Protein AF-X0VWU9-F1 (afdb_monomer_lite)

Organism: NCBI:txid412755

Secondary structure (DSSP, 8-state):
-----SS-------S-----SSEEEEE-TTSS-EEEEEHHHHHHHHHHHHHHHHHHHHH-S--

Foldseek 3Di:
DPPDPVDDDDDDDDPDDDDAPDDDWDADPVRPDIDDPTPVVVVVVVCVVCVVVVCCVVPNPPD

Radius of gyration: 18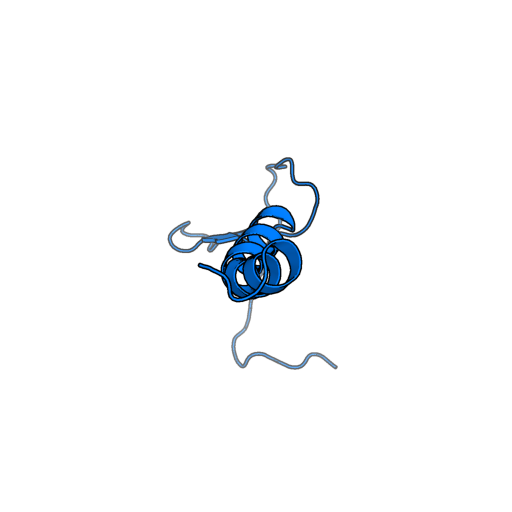.22 Å; chains: 1; bounding box: 50×21×40 Å

InterPro domains:
  IPR002842 V-type ATPase subunit E [PF01991] (2-59)
  IPR038495 V-type ATPase subunit E, C-terminal domain superfamily [G3DSA:3.30.2320.30] (1-60)

pLDDT: mean 82.93, std 12.86, range [37.44, 93.5]

Sequence (63 aa):
AKNRTGRDVYLTLTDKTMQFLGGVVVRDLEKHVEVDNTLETKLSRLKENVRVDVAKILFGDRI

Structure (mmCIF, N/CA/C/O backbone):
data_AF-X0VWU9-F1
#
_entry.id   AF-X0VWU9-F1
#
loop_
_atom_site.group_PDB
_atom_site.id
_atom_site.type_symbol
_atom_site.label_atom_id
_atom_site.label_alt_id
_atom_site.label_comp_id
_atom_site.label_asym_id
_atom_site.label_entity_id
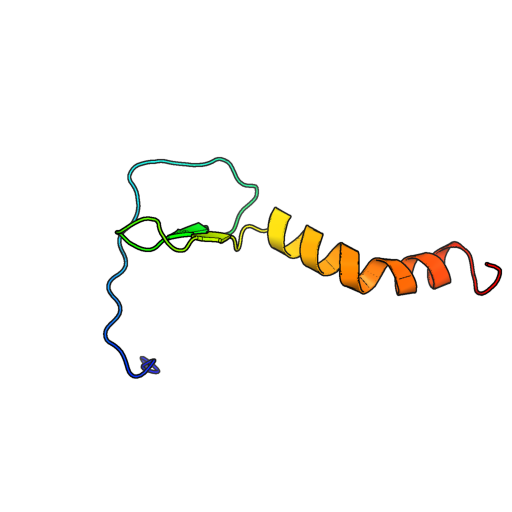_atom_site.label_seq_id
_atom_site.pdbx_PDB_ins_code
_atom_site.Cartn_x
_atom_site.Cartn_y
_atom_site.Cartn_z
_atom_site.occupancy
_atom_site.B_iso_or_equiv
_atom_site.auth_seq_id
_atom_site.auth_comp_id
_atom_site.auth_asym_id
_atom_site.auth_atom_id
_atom_site.pdbx_PDB_model_num
ATOM 1 N N . ALA A 1 1 ? -24.646 3.331 -7.871 1.00 37.44 1 ALA A N 1
ATOM 2 C CA . ALA A 1 1 ? -25.087 1.947 -7.607 1.00 37.44 1 ALA A CA 1
ATOM 3 C C . ALA A 1 1 ? -24.067 1.272 -6.690 1.00 37.44 1 ALA A C 1
ATOM 5 O O . ALA A 1 1 ? -22.904 1.190 -7.063 1.00 37.44 1 ALA A O 1
ATOM 6 N N . LYS A 1 2 ? -24.459 0.884 -5.465 1.00 44.41 2 LYS A N 1
ATOM 7 C CA . LYS A 1 2 ? -23.608 0.113 -4.539 1.00 44.41 2 LYS A CA 1
ATOM 8 C C . LYS A 1 2 ? -23.464 -1.306 -5.099 1.00 44.41 2 LYS A C 1
ATOM 10 O O . LYS A 1 2 ? -24.326 -2.146 -4.858 1.00 44.41 2 LYS A O 1
ATOM 15 N N . ASN A 1 3 ? -22.407 -1.560 -5.865 1.00 49.56 3 ASN A N 1
ATOM 16 C CA . ASN A 1 3 ? -22.045 -2.917 -6.263 1.00 49.56 3 ASN A CA 1
ATOM 17 C C . ASN A 1 3 ? -21.483 -3.632 -5.031 1.00 49.56 3 ASN A C 1
ATOM 19 O O . ASN A 1 3 ? -20.343 -3.420 -4.626 1.00 49.56 3 ASN A O 1
ATOM 23 N N . ARG A 1 4 ? -22.371 -4.394 -4.388 1.00 50.59 4 ARG A N 1
ATOM 24 C CA . ARG A 1 4 ? -22.144 -5.186 -3.182 1.00 50.59 4 ARG A CA 1
ATOM 25 C C . ARG A 1 4 ? -21.078 -6.236 -3.483 1.00 50.59 4 ARG A C 1
ATOM 27 O O . ARG A 1 4 ? -21.342 -7.191 -4.207 1.00 50.59 4 ARG A O 1
ATOM 34 N N . THR A 1 5 ? -19.914 -6.139 -2.851 1.00 55.72 5 THR A N 1
ATOM 35 C CA . THR A 1 5 ? -19.285 -7.369 -2.362 1.00 55.72 5 THR A CA 1
ATOM 36 C C . THR A 1 5 ? -20.351 -8.054 -1.508 1.00 55.72 5 THR A C 1
ATOM 38 O O . THR A 1 5 ? -20.978 -7.374 -0.701 1.00 55.72 5 THR A O 1
ATOM 41 N N . GLY A 1 6 ? -20.648 -9.338 -1.714 1.00 64.94 6 GLY A N 1
ATOM 42 C CA . GLY A 1 6 ? -21.784 -10.039 -1.082 1.00 64.94 6 GLY A CA 1
ATOM 43 C C . GLY A 1 6 ? -21.724 -10.179 0.450 1.00 64.94 6 GLY A C 1
ATOM 44 O O . GLY A 1 6 ? -22.355 -11.071 1.001 1.00 64.94 6 GLY A O 1
ATOM 45 N N . ARG A 1 7 ? -20.939 -9.339 1.130 1.00 74.81 7 ARG A N 1
ATOM 46 C CA . ARG A 1 7 ? -20.732 -9.271 2.572 1.00 74.81 7 ARG A CA 1
ATOM 47 C C . ARG A 1 7 ? -20.946 -7.834 3.029 1.00 74.81 7 ARG A C 1
ATOM 49 O O . ARG A 1 7 ? -20.481 -6.906 2.364 1.00 74.81 7 ARG A O 1
ATOM 56 N N . ASP A 1 8 ? -21.616 -7.673 4.161 1.00 81.00 8 ASP A N 1
ATOM 57 C CA . ASP A 1 8 ? -21.721 -6.383 4.830 1.00 81.00 8 ASP A CA 1
ATOM 58 C C . ASP A 1 8 ? -20.352 -6.010 5.408 1.00 81.00 8 ASP A C 1
ATOM 60 O O . ASP A 1 8 ? -19.759 -6.763 6.180 1.00 81.00 8 ASP A O 1
ATOM 64 N N . VAL A 1 9 ? -19.818 -4.868 4.973 1.00 81.44 9 VAL A N 1
ATOM 65 C CA . VAL A 1 9 ? -18.506 -4.364 5.390 1.00 81.44 9 VAL A CA 1
ATOM 66 C C . VAL A 1 9 ? -18.715 -3.100 6.210 1.00 81.44 9 VAL A C 1
ATOM 68 O O . VAL A 1 9 ? -19.325 -2.140 5.736 1.00 81.44 9 VAL A O 1
ATOM 71 N N . TYR A 1 10 ? -18.169 -3.095 7.423 1.00 84.62 10 TYR A N 1
ATOM 72 C CA . TYR A 1 10 ? -18.132 -1.934 8.303 1.00 84.62 10 TYR A CA 1
ATOM 73 C C . TYR A 1 10 ? -16.712 -1.370 8.312 1.00 84.62 10 TYR A C 1
ATOM 75 O O . TYR A 1 10 ? -15.754 -2.106 8.536 1.00 84.62 10 TYR A O 1
ATOM 83 N N . LEU A 1 11 ? -16.577 -0.073 8.039 1.00 88.06 11 LEU A N 1
ATOM 84 C CA . LEU A 1 11 ? -15.295 0.629 8.005 1.00 88.06 11 LEU A CA 1
ATOM 85 C C . LEU A 1 11 ? -15.308 1.744 9.045 1.00 88.06 11 LEU A C 1
ATOM 87 O O . LEU A 1 11 ? -16.265 2.515 9.115 1.00 88.06 11 LEU A O 1
ATOM 91 N N . THR A 1 12 ? -14.232 1.848 9.816 1.00 89.81 12 THR A N 1
ATOM 92 C CA . THR A 1 12 ? -14.005 2.936 10.767 1.00 89.81 12 THR A CA 1
ATOM 93 C C . THR A 1 12 ? -12.649 3.572 10.495 1.00 89.81 12 THR A C 1
ATOM 95 O O . THR A 1 12 ? -11.695 2.903 10.092 1.00 89.81 12 THR A O 1
ATOM 98 N N . LEU A 1 13 ? -12.569 4.889 10.679 1.00 89.75 13 LEU A N 1
ATOM 99 C CA . LEU A 1 13 ? -11.290 5.587 10.665 1.00 89.75 13 LEU A CA 1
ATOM 100 C C . LEU A 1 13 ? -10.619 5.402 12.022 1.00 89.75 13 LEU A C 1
ATOM 102 O O . LEU A 1 13 ? -11.280 5.380 13.057 1.00 89.75 13 LEU A O 1
ATOM 106 N N . THR A 1 14 ? -9.301 5.258 12.007 1.00 88.25 14 THR A N 1
ATOM 107 C CA . THR A 1 14 ? -8.508 5.256 13.232 1.00 88.25 14 THR A CA 1
ATOM 108 C C . THR A 1 14 ? -8.194 6.689 13.648 1.00 88.25 14 THR A C 1
ATOM 110 O O . THR A 1 14 ? -7.938 7.539 12.798 1.00 88.25 14 THR A O 1
ATOM 113 N N . ASP A 1 15 ? -8.141 6.940 14.954 1.00 87.44 1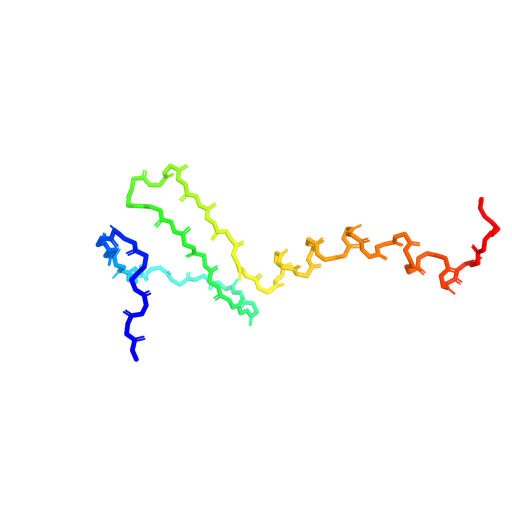5 ASP A N 1
ATOM 114 C CA . ASP A 1 15 ? -7.741 8.244 15.502 1.00 87.44 15 ASP A CA 1
ATOM 115 C C . ASP A 1 15 ? -6.242 8.534 15.313 1.00 87.44 15 ASP A C 1
ATOM 117 O O . ASP A 1 15 ? -5.772 9.647 15.544 1.00 87.44 15 ASP A O 1
ATOM 121 N N . LYS A 1 16 ? -5.460 7.524 14.907 1.00 87.56 16 LYS A N 1
ATOM 122 C CA . LYS A 1 16 ? -4.024 7.659 14.669 1.00 87.56 16 LYS A CA 1
ATOM 123 C C . LYS A 1 16 ? -3.760 8.084 13.234 1.00 87.56 16 LYS A C 1
ATOM 125 O O . LYS A 1 16 ? -4.029 7.339 12.295 1.00 87.56 16 LYS A O 1
ATOM 130 N N . THR A 1 17 ? -3.139 9.242 13.068 1.00 86.19 17 THR A N 1
ATOM 131 C CA . THR A 1 17 ? -2.587 9.641 11.777 1.00 86.19 17 THR A CA 1
ATOM 132 C C . THR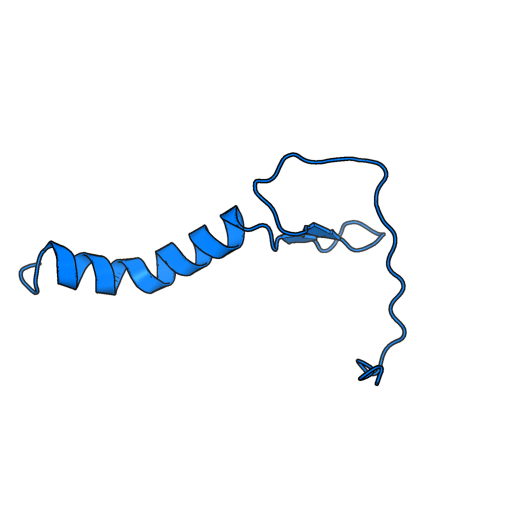 A 1 17 ? -1.234 8.972 11.559 1.00 86.19 17 THR A C 1
ATOM 134 O O . THR A 1 17 ? -0.473 8.704 12.489 1.00 86.19 17 THR A O 1
ATOM 137 N N . MET A 1 18 ? -0.943 8.670 10.303 1.00 86.75 18 MET A N 1
ATOM 138 C CA . MET A 1 18 ? 0.345 8.153 9.865 1.00 86.75 18 MET A CA 1
ATOM 139 C C . MET A 1 18 ? 0.794 9.010 8.687 1.00 86.75 18 MET A C 1
ATOM 141 O O . MET A 1 18 ? -0.033 9.430 7.875 1.00 86.75 18 MET A O 1
ATOM 145 N N . GLN A 1 19 ? 2.086 9.320 8.628 1.00 85.75 19 GLN A N 1
ATOM 146 C CA . GLN A 1 19 ? 2.631 10.106 7.531 1.00 85.75 19 GLN A CA 1
ATOM 147 C C . GLN A 1 19 ? 2.936 9.192 6.353 1.00 85.75 19 GLN A C 1
ATOM 149 O O . GLN A 1 19 ? 3.809 8.332 6.431 1.00 85.75 19 GLN A O 1
ATOM 154 N N . PHE A 1 20 ? 2.206 9.420 5.272 1.00 86.19 20 PHE A N 1
ATOM 155 C CA . PHE A 1 20 ? 2.422 8.811 3.971 1.00 86.19 20 PHE A CA 1
ATOM 156 C C . PHE A 1 20 ? 2.328 9.916 2.921 1.00 86.19 20 PHE A C 1
ATOM 158 O O . PHE A 1 20 ? 1.629 10.911 3.127 1.00 86.19 20 PHE A O 1
ATOM 165 N N . LEU A 1 21 ? 2.972 9.726 1.774 1.00 86.06 21 LEU A N 1
ATOM 166 C CA . LEU A 1 21 ? 2.788 10.567 0.595 1.00 86.06 21 LEU A CA 1
ATOM 167 C C . LEU A 1 21 ? 1.329 10.522 0.118 1.00 86.06 21 LEU A C 1
ATOM 169 O O . LEU A 1 21 ? 0.795 11.506 -0.389 1.00 86.06 21 LEU A O 1
ATOM 173 N N . GLY A 1 22 ? 0.677 9.373 0.300 1.00 88.00 22 GLY A N 1
ATOM 174 C CA . GLY A 1 22 ? -0.750 9.198 0.083 1.00 88.00 22 GLY A CA 1
ATOM 175 C C . GLY A 1 22 ? -1.169 7.732 0.095 1.00 88.00 22 GLY A C 1
ATOM 176 O O . GLY A 1 22 ? -0.358 6.825 0.277 1.00 88.00 22 GLY A O 1
ATOM 177 N N . GLY A 1 23 ? -2.456 7.497 -0.149 1.00 90.62 23 GLY A N 1
ATOM 178 C CA . GLY A 1 23 ? -3.054 6.165 -0.099 1.00 90.62 23 GLY A CA 1
ATOM 179 C C . GLY A 1 23 ? -3.616 5.832 1.280 1.00 90.62 23 GLY A C 1
ATOM 180 O O . GLY A 1 23 ? -3.916 6.724 2.071 1.00 90.62 23 GLY A O 1
ATOM 181 N N . VAL A 1 24 ? -3.832 4.541 1.530 1.00 90.75 24 VAL A N 1
ATOM 182 C CA . VAL A 1 24 ? -4.506 4.058 2.741 1.00 90.75 24 VAL A CA 1
ATOM 183 C C . VAL A 1 24 ? -3.900 2.746 3.218 1.00 90.75 24 VAL A C 1
ATOM 185 O O . VAL A 1 24 ? -3.476 1.917 2.414 1.00 90.75 24 VAL A O 1
ATOM 188 N N . VAL A 1 25 ? -3.933 2.538 4.530 1.00 90.44 25 VAL A N 1
ATOM 189 C CA . VAL A 1 25 ? -3.655 1.246 5.158 1.00 90.44 25 VAL A CA 1
ATOM 190 C C . VAL A 1 25 ? -4.956 0.750 5.772 1.00 90.44 25 VAL A C 1
ATOM 192 O O . VAL A 1 25 ? -5.567 1.450 6.580 1.00 90.44 25 VAL A O 1
ATOM 195 N N . VAL A 1 26 ? -5.393 -0.441 5.371 1.00 91.19 26 VAL A N 1
ATOM 196 C CA . VAL A 1 26 ? -6.612 -1.074 5.887 1.00 91.19 26 VAL A CA 1
ATOM 197 C C . VAL A 1 26 ? -6.208 -2.192 6.831 1.00 91.19 26 VAL A C 1
ATOM 199 O O . VAL A 1 26 ? -5.380 -3.030 6.484 1.00 91.19 26 VAL A O 1
ATOM 202 N N . ARG A 1 27 ? -6.801 -2.204 8.020 1.00 90.38 27 ARG A N 1
ATOM 203 C CA . ARG A 1 27 ? -6.598 -3.238 9.034 1.00 90.38 27 ARG A CA 1
ATOM 204 C C . ARG A 1 27 ? -7.934 -3.832 9.430 1.00 90.38 27 ARG A C 1
ATOM 206 O O . ARG A 1 27 ? -8.938 -3.119 9.439 1.00 90.38 27 ARG A O 1
ATOM 213 N N . ASP A 1 28 ? -7.936 -5.107 9.778 1.00 89.00 28 ASP A N 1
ATOM 214 C CA . ASP A 1 28 ? -9.041 -5.673 10.541 1.00 89.00 28 ASP A CA 1
ATOM 215 C C . ASP A 1 28 ? -9.056 -5.118 11.978 1.00 89.00 28 ASP A C 1
ATOM 217 O O . ASP A 1 28 ? -8.081 -4.554 12.485 1.00 89.00 28 ASP A O 1
ATOM 221 N N . LEU A 1 29 ? -10.203 -5.246 12.645 1.00 83.00 29 LEU A N 1
ATOM 222 C CA . LEU A 1 29 ? -10.374 -4.751 14.015 1.00 83.00 29 LEU A CA 1
ATOM 223 C C . LEU A 1 29 ? -9.495 -5.517 15.017 1.00 83.00 29 LEU A C 1
ATOM 225 O O . LEU A 1 29 ? -9.057 -4.948 16.016 1.00 83.00 29 LEU A O 1
ATOM 229 N N . GLU A 1 30 ? -9.212 -6.784 14.719 1.00 81.75 30 GLU A N 1
ATOM 230 C CA . GLU A 1 30 ? -8.396 -7.684 15.540 1.00 81.75 30 GLU A CA 1
ATOM 231 C C . GLU A 1 30 ? -6.886 -7.552 15.258 1.00 81.75 30 GLU A C 1
ATOM 233 O O . GLU A 1 30 ? -6.067 -8.117 15.980 1.00 81.75 30 GLU A O 1
ATOM 238 N N . LYS A 1 31 ? -6.500 -6.732 14.268 1.00 78.31 31 LYS A N 1
ATOM 239 C CA . LYS A 1 31 ? -5.119 -6.482 13.813 1.00 78.31 31 LYS A CA 1
ATOM 240 C C . LYS A 1 31 ? -4.366 -7.737 13.348 1.00 78.31 31 LYS A C 1
ATOM 242 O O . LYS A 1 31 ? -3.136 -7.760 13.407 1.00 78.31 31 LYS A O 1
ATOM 247 N N . HIS A 1 32 ? -5.067 -8.767 12.882 1.00 83.31 32 HIS A N 1
ATOM 248 C CA . HIS A 1 32 ? -4.456 -9.960 12.299 1.00 83.31 32 HIS A CA 1
ATOM 249 C C . HIS A 1 32 ? -4.083 -9.764 10.829 1.00 83.31 32 HIS A C 1
ATOM 251 O O . HIS A 1 32 ? -3.134 -10.386 10.351 1.00 83.31 32 HIS A O 1
ATOM 257 N N . VAL A 1 33 ? -4.796 -8.890 10.115 1.00 86.69 33 VAL A N 1
ATOM 258 C CA . VAL A 1 33 ? -4.575 -8.639 8.689 1.00 86.69 33 VAL A CA 1
ATOM 259 C C . VAL A 1 33 ? -4.399 -7.147 8.446 1.00 86.69 33 VAL A C 1
ATOM 261 O O . VAL A 1 33 ? -5.292 -6.345 8.714 1.00 86.69 33 VAL A O 1
ATOM 264 N N . GLU A 1 34 ? -3.254 -6.782 7.873 1.00 90.12 34 GLU A N 1
ATOM 265 C CA . GLU A 1 34 ? -2.963 -5.424 7.421 1.00 90.12 34 GLU A CA 1
ATOM 266 C C . GLU A 1 34 ? -2.693 -5.429 5.915 1.00 90.12 34 GLU A C 1
ATOM 268 O O . GLU A 1 34 ? -1.852 -6.174 5.409 1.00 90.12 34 GLU A O 1
ATOM 273 N N . VAL A 1 35 ? -3.426 -4.588 5.189 1.00 90.50 35 VAL A N 1
ATOM 274 C CA . VAL A 1 35 ? -3.227 -4.352 3.762 1.00 90.50 35 VAL A CA 1
ATOM 275 C C . VAL A 1 35 ? -2.756 -2.920 3.577 1.00 90.50 35 VAL A C 1
ATOM 277 O O . VAL A 1 35 ? -3.531 -1.965 3.667 1.00 90.50 35 VAL A O 1
ATOM 280 N N . ASP A 1 36 ? -1.470 -2.790 3.276 1.00 90.81 36 ASP A N 1
ATOM 281 C CA . ASP A 1 36 ? -0.858 -1.524 2.908 1.00 90.81 36 ASP A CA 1
ATOM 282 C C . ASP A 1 36 ? -1.059 -1.243 1.407 1.00 90.81 36 ASP A C 1
ATOM 284 O O . ASP A 1 36 ? -0.578 -1.986 0.535 1.00 90.81 36 ASP A O 1
ATOM 288 N N . ASN A 1 37 ? -1.799 -0.166 1.132 1.00 90.31 37 ASN A N 1
ATOM 289 C CA . ASN A 1 37 ? -2.049 0.412 -0.187 1.00 90.31 37 ASN A CA 1
ATOM 290 C C . ASN A 1 37 ? -1.594 1.881 -0.262 1.00 90.31 37 ASN A C 1
ATOM 292 O O . ASN A 1 37 ? -2.152 2.675 -1.028 1.00 90.31 37 ASN A O 1
ATOM 296 N N . THR A 1 38 ? -0.578 2.248 0.515 1.00 93.50 38 THR A N 1
ATOM 297 C CA . THR A 1 38 ? 0.140 3.517 0.362 1.00 93.50 38 THR A CA 1
ATOM 298 C C . THR A 1 38 ? 0.770 3.621 -1.027 1.00 93.50 38 THR A C 1
ATOM 300 O O . THR A 1 38 ? 1.046 2.618 -1.701 1.00 93.50 38 THR A O 1
ATOM 303 N N . LEU A 1 39 ? 0.967 4.853 -1.498 1.00 89.94 39 LEU A N 1
ATOM 304 C CA . LEU A 1 39 ? 1.587 5.111 -2.800 1.00 89.94 39 LEU A CA 1
ATOM 305 C C . LEU A 1 39 ? 3.006 4.540 -2.863 1.00 89.94 39 LEU A C 1
ATOM 307 O O . LEU A 1 39 ? 3.388 3.959 -3.876 1.00 89.94 39 LEU A O 1
ATOM 311 N N . GLU A 1 40 ? 3.747 4.646 -1.767 1.00 89.75 40 GLU A N 1
ATOM 312 C CA . GLU A 1 40 ? 5.096 4.126 -1.587 1.00 89.75 40 GLU A CA 1
ATOM 313 C C . GLU A 1 40 ? 5.132 2.609 -1.776 1.00 89.75 40 GLU A C 1
ATOM 315 O O . GLU A 1 40 ? 5.908 2.095 -2.587 1.00 89.75 40 GLU A O 1
ATOM 320 N N . THR A 1 41 ? 4.237 1.887 -1.097 1.00 92.06 41 THR A N 1
ATOM 321 C CA . THR A 1 41 ? 4.150 0.427 -1.201 1.00 92.06 41 THR A CA 1
ATOM 322 C C . THR A 1 41 ? 3.706 -0.008 -2.596 1.00 92.06 41 THR A C 1
ATOM 324 O O . THR A 1 41 ? 4.268 -0.953 -3.160 1.00 92.06 41 THR A O 1
ATOM 327 N N . LYS A 1 42 ? 2.762 0.708 -3.220 1.00 90.88 42 LYS A N 1
ATOM 328 C CA . LYS A 1 42 ? 2.369 0.446 -4.615 1.00 90.88 42 LYS A CA 1
ATOM 329 C C . LYS A 1 42 ? 3.523 0.672 -5.593 1.00 90.88 42 LYS A C 1
ATOM 331 O O . LYS A 1 42 ? 3.735 -0.165 -6.470 1.00 90.88 42 LYS A O 1
ATOM 336 N N . LEU A 1 43 ? 4.273 1.763 -5.441 1.00 90.94 43 LEU A N 1
ATOM 337 C CA . LEU A 1 43 ? 5.423 2.071 -6.290 1.00 90.94 43 LEU A CA 1
ATOM 338 C C . LEU A 1 43 ? 6.532 1.030 -6.118 1.00 90.94 43 LEU A C 1
ATOM 340 O O . LEU A 1 43 ? 7.111 0.592 -7.106 1.00 90.94 43 LEU A O 1
ATOM 344 N N . SER A 1 44 ? 6.790 0.584 -4.887 1.00 90.69 44 SER A N 1
ATOM 345 C CA . SER A 1 44 ? 7.780 -0.458 -4.604 1.00 90.69 44 SER A CA 1
ATOM 346 C C . SER A 1 44 ? 7.420 -1.793 -5.268 1.00 90.69 44 SER A C 1
ATOM 348 O O . SER A 1 44 ? 8.252 -2.380 -5.961 1.00 90.69 44 SER A O 1
ATOM 350 N N . ARG A 1 45 ? 6.155 -2.232 -5.149 1.00 90.38 45 ARG A N 1
ATOM 351 C CA . ARG A 1 45 ? 5.650 -3.440 -5.832 1.00 90.38 45 ARG A CA 1
ATOM 352 C C . ARG A 1 45 ? 5.793 -3.329 -7.353 1.00 90.38 45 ARG A C 1
ATOM 354 O O . ARG A 1 45 ? 6.206 -4.283 -8.003 1.00 90.38 45 ARG A O 1
ATOM 361 N N . LEU A 1 46 ? 5.476 -2.163 -7.920 1.00 88.81 46 LEU A N 1
ATOM 362 C CA . LEU A 1 46 ? 5.620 -1.925 -9.357 1.00 88.81 46 LEU A CA 1
ATOM 363 C C . LEU A 1 46 ? 7.089 -1.927 -9.795 1.00 88.81 46 LEU A C 1
ATOM 365 O O . LEU A 1 46 ? 7.415 -2.521 -10.819 1.00 88.81 46 LEU A O 1
ATOM 369 N N . LYS A 1 47 ? 7.976 -1.302 -9.013 1.00 90.25 47 LYS A N 1
ATOM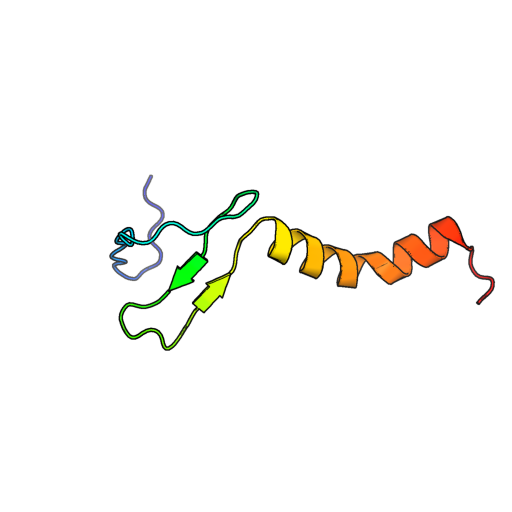 370 C CA . LYS A 1 47 ? 9.417 -1.254 -9.284 1.00 90.25 47 LYS A CA 1
ATOM 371 C C . LYS A 1 47 ? 9.993 -2.655 -9.455 1.00 90.25 47 LYS A C 1
ATOM 373 O O . LYS A 1 47 ? 10.777 -2.863 -10.372 1.00 90.25 47 LYS A O 1
ATOM 378 N N . GLU A 1 48 ? 9.605 -3.600 -8.603 1.00 87.31 48 GLU A N 1
ATOM 379 C CA . GLU A 1 48 ? 10.134 -4.965 -8.679 1.00 87.31 48 GLU A CA 1
ATOM 380 C C . GLU A 1 48 ? 9.735 -5.663 -9.983 1.00 87.31 48 GLU A C 1
ATOM 382 O O . GLU A 1 48 ? 10.578 -6.272 -10.637 1.00 87.31 48 GLU A O 1
ATOM 387 N N . ASN A 1 49 ? 8.489 -5.479 -10.421 1.00 85.88 49 ASN A N 1
ATOM 388 C CA . ASN A 1 49 ? 8.005 -6.049 -11.677 1.00 85.88 49 ASN A CA 1
ATOM 389 C C . ASN A 1 49 ? 8.662 -5.408 -12.907 1.00 85.88 49 ASN A C 1
ATOM 391 O O . ASN A 1 49 ? 8.904 -6.082 -13.901 1.00 85.88 49 ASN A O 1
ATOM 395 N N . VAL A 1 50 ? 8.952 -4.108 -12.842 1.00 90.69 50 VAL A N 1
ATOM 396 C CA . VAL A 1 50 ? 9.421 -3.316 -13.990 1.00 90.69 50 VAL A CA 1
ATOM 397 C C . VAL A 1 50 ? 10.955 -3.245 -14.064 1.00 90.69 50 VAL A C 1
ATOM 399 O O . VAL A 1 50 ? 11.511 -2.842 -15.084 1.00 90.69 50 VAL A O 1
ATOM 402 N N . ARG A 1 51 ? 11.677 -3.673 -13.016 1.00 89.88 51 ARG A N 1
ATOM 403 C CA . ARG A 1 51 ? 13.147 -3.573 -12.934 1.00 89.88 51 ARG A CA 1
ATOM 404 C C . ARG A 1 51 ? 13.853 -4.223 -14.120 1.00 89.88 51 ARG A C 1
ATOM 406 O O . ARG A 1 51 ? 14.822 -3.662 -14.619 1.00 89.88 51 ARG A O 1
ATOM 413 N N . VAL A 1 52 ? 13.391 -5.398 -14.547 1.00 87.00 52 VAL A N 1
ATOM 414 C CA . VAL A 1 52 ? 14.012 -6.153 -15.647 1.00 87.00 52 VAL A CA 1
ATOM 415 C C . VAL A 1 52 ? 13.877 -5.395 -16.965 1.00 87.00 52 VAL A C 1
ATOM 417 O O . VAL A 1 52 ? 14.858 -5.248 -17.689 1.00 87.00 52 VAL A O 1
ATOM 420 N N . ASP A 1 53 ? 12.695 -4.851 -17.245 1.00 87.31 53 ASP A N 1
ATOM 421 C CA . ASP A 1 53 ? 12.447 -4.084 -18.467 1.00 87.31 53 ASP A CA 1
ATOM 422 C C . ASP A 1 53 ? 13.224 -2.768 -18.462 1.00 87.31 53 ASP A C 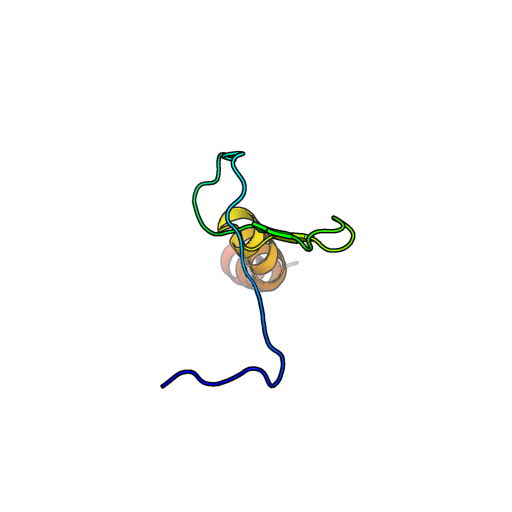1
ATOM 424 O O . ASP A 1 53 ? 13.848 -2.401 -19.456 1.00 87.31 53 ASP A O 1
ATOM 428 N N . VAL A 1 54 ? 13.275 -2.089 -17.314 1.00 89.56 54 VAL A N 1
ATOM 429 C CA . VAL A 1 54 ? 14.079 -0.873 -17.147 1.00 89.56 54 VAL A CA 1
ATOM 430 C C . VAL A 1 54 ? 15.567 -1.160 -17.331 1.00 89.56 54 VAL A C 1
ATOM 432 O O . VAL A 1 54 ? 16.245 -0.385 -17.998 1.00 89.56 54 VAL A O 1
ATOM 435 N N . ALA A 1 55 ? 16.084 -2.273 -16.805 1.00 89.31 55 ALA A N 1
ATOM 436 C CA . ALA A 1 55 ? 17.481 -2.652 -16.997 1.00 89.31 55 ALA A CA 1
ATOM 437 C C . ALA A 1 55 ? 17.804 -2.909 -18.477 1.00 89.31 55 ALA A C 1
ATOM 439 O O . ALA A 1 55 ? 18.826 -2.429 -18.960 1.00 89.31 55 ALA A O 1
ATOM 440 N N . LYS A 1 56 ? 16.909 -3.577 -19.216 1.00 87.94 56 LYS A N 1
ATOM 441 C CA . LYS A 1 56 ? 17.057 -3.773 -20.667 1.00 87.94 56 LYS A CA 1
ATOM 442 C C . LYS A 1 56 ? 17.052 -2.453 -21.436 1.00 87.94 56 LYS A C 1
ATOM 444 O O . LYS A 1 56 ? 17.859 -2.277 -22.340 1.00 87.94 56 LYS A O 1
ATOM 449 N N . ILE A 1 57 ? 16.181 -1.510 -21.072 1.00 89.50 57 ILE A N 1
ATOM 450 C CA . ILE A 1 57 ? 16.126 -0.186 -21.715 1.00 89.50 57 ILE A CA 1
ATOM 451 C C . ILE A 1 57 ? 17.396 0.622 -21.420 1.00 89.50 57 ILE A C 1
ATOM 453 O O . ILE A 1 57 ? 17.937 1.262 -22.318 1.00 89.50 57 ILE A O 1
ATOM 457 N N . LEU A 1 58 ? 17.866 0.608 -20.170 1.00 90.19 58 LEU A N 1
ATOM 458 C CA . LEU A 1 58 ? 18.998 1.430 -19.737 1.00 90.19 58 LEU A CA 1
ATOM 459 C C . LEU A 1 58 ? 20.360 0.856 -20.147 1.00 90.19 58 LEU A C 1
ATOM 461 O O . LEU A 1 58 ? 21.265 1.629 -20.452 1.00 90.19 58 LEU A O 1
ATOM 465 N N . PHE A 1 59 ? 20.521 -0.471 -20.145 1.00 90.31 59 PHE A N 1
ATOM 466 C CA . PHE A 1 59 ? 21.814 -1.140 -20.348 1.00 90.31 59 PHE A CA 1
ATOM 467 C C . PHE A 1 59 ? 21.867 -2.046 -21.593 1.00 90.31 59 PHE A C 1
ATOM 469 O O . PHE A 1 59 ? 22.943 -2.524 -21.953 1.00 90.31 59 PHE A O 1
ATOM 476 N N . GLY A 1 60 ? 20.745 -2.244 -22.294 1.00 81.00 60 GLY A N 1
ATOM 477 C CA . GLY A 1 60 ? 20.638 -3.136 -23.454 1.00 81.00 60 GLY A CA 1
ATOM 478 C C . GLY A 1 60 ? 20.680 -4.629 -23.093 1.00 81.00 60 GLY A C 1
ATOM 479 O O . GLY A 1 60 ? 20.850 -5.000 -21.935 1.00 81.00 60 GLY A O 1
ATOM 480 N N . ASP A 1 61 ? 20.580 -5.503 -24.100 1.00 66.50 61 ASP A N 1
ATOM 481 C CA . ASP A 1 61 ? 20.679 -6.976 -23.969 1.00 66.50 61 ASP A CA 1
ATOM 482 C C . ASP A 1 61 ? 22.122 -7.484 -23.708 1.00 66.50 61 ASP A C 1
ATOM 484 O O . ASP A 1 61 ? 22.466 -8.617 -24.033 1.00 66.50 61 ASP A O 1
ATOM 488 N N . ARG A 1 62 ? 23.019 -6.646 -23.168 1.00 58.19 62 ARG A N 1
ATOM 489 C CA . ARG A 1 62 ? 24.439 -6.983 -22.935 1.00 58.19 62 ARG A CA 1
ATOM 490 C C . ARG A 1 62 ? 24.750 -7.277 -21.464 1.00 58.19 62 ARG A C 1
ATOM 492 O O . ARG A 1 62 ? 25.745 -6.776 -20.938 1.00 58.19 62 ARG A O 1
ATOM 499 N N . ILE A 1 63 ? 23.916 -8.091 -20.819 1.00 55.41 63 ILE A N 1
ATOM 500 C CA . ILE A 1 63 ? 24.238 -8.746 -19.541 1.00 55.41 63 ILE A CA 1
ATOM 501 C C . ILE A 1 63 ? 24.061 -10.249 -19.711 1.00 55.41 63 ILE A C 1
ATOM 503 O O . ILE A 1 63 ? 22.988 -10.645 -20.217 1.00 55.41 63 ILE A O 1
#